Protein AF-A0A2V8C002-F1 (afdb_monomer_lite)

Radius of gyration: 17.27 Å; chains: 1; bounding box: 35×35×49 Å

pLDDT: mean 81.93, std 15.53, range [35.47, 96.75]

Structure (mmCIF, N/CA/C/O backbone):
data_AF-A0A2V8C002-F1
#
_entry.id   AF-A0A2V8C002-F1
#
loop_
_atom_site.group_PDB
_atom_site.id
_atom_site.type_symbol
_atom_site.label_atom_id
_atom_site.label_alt_id
_atom_site.label_comp_id
_atom_site.label_asym_id
_atom_site.label_entity_id
_atom_site.label_seq_id
_atom_site.pdbx_PDB_ins_code
_atom_site.Cartn_x
_atom_site.Cartn_y
_atom_site.Cartn_z
_atom_site.occupancy
_atom_site.B_iso_or_equiv
_atom_site.auth_seq_id
_atom_site.auth_comp_id
_atom_site.auth_asym_id
_atom_site.auth_atom_id
_atom_site.pdbx_PDB_model_num
ATOM 1 N N . TYR A 1 1 ? 17.614 -5.924 13.720 1.00 35.47 1 TYR A N 1
ATOM 2 C CA . TYR A 1 1 ? 17.291 -6.621 12.463 1.00 35.47 1 TYR A CA 1
ATOM 3 C C . TYR A 1 1 ? 15.802 -6.899 12.455 1.00 35.47 1 TYR A C 1
ATOM 5 O O . TYR A 1 1 ? 15.342 -7.628 13.321 1.00 35.47 1 TYR A O 1
ATOM 13 N N . GLY A 1 2 ? 15.046 -6.246 11.573 1.00 50.56 2 GLY A N 1
ATOM 14 C CA . GLY A 1 2 ? 13.642 -6.580 11.335 1.00 50.56 2 GLY A CA 1
ATOM 15 C C . GLY A 1 2 ? 13.570 -7.487 10.114 1.00 50.56 2 GLY A C 1
ATOM 16 O O . GLY A 1 2 ? 14.154 -7.151 9.086 1.00 50.56 2 GLY A O 1
ATOM 17 N N . ALA A 1 3 ? 12.923 -8.641 10.236 1.00 64.94 3 ALA A N 1
ATOM 18 C CA . ALA A 1 3 ? 12.536 -9.432 9.075 1.00 64.94 3 ALA A CA 1
ATOM 19 C C . ALA A 1 3 ? 11.240 -8.850 8.501 1.00 64.94 3 ALA A C 1
ATOM 21 O O . ALA A 1 3 ? 10.404 -8.352 9.260 1.00 64.94 3 ALA A O 1
ATOM 22 N N . SER A 1 4 ? 11.061 -8.906 7.180 1.00 74.50 4 SER A N 1
ATOM 23 C CA . SER A 1 4 ? 9.748 -8.628 6.608 1.00 74.50 4 SER A CA 1
ATOM 24 C C . SER A 1 4 ? 8.775 -9.707 7.084 1.00 74.50 4 SER A C 1
ATOM 26 O O . SER A 1 4 ? 9.082 -10.896 7.055 1.00 74.50 4 SER A O 1
ATOM 28 N N . THR A 1 5 ? 7.599 -9.294 7.548 1.00 86.19 5 THR A N 1
ATOM 29 C CA . THR A 1 5 ? 6.524 -10.223 7.929 1.00 86.19 5 THR A CA 1
ATOM 30 C C . THR A 1 5 ? 5.807 -10.802 6.713 1.00 86.19 5 THR A C 1
ATOM 32 O O . THR A 1 5 ? 5.106 -11.798 6.841 1.00 86.19 5 THR A O 1
ATOM 35 N N . CYS A 1 6 ? 6.001 -10.181 5.546 1.00 88.75 6 CYS A N 1
ATOM 36 C CA . CYS A 1 6 ? 5.432 -10.579 4.265 1.00 88.75 6 CYS A CA 1
ATOM 37 C C . CYS A 1 6 ? 6.542 -10.782 3.220 1.00 88.75 6 CYS A C 1
ATOM 39 O O . CYS A 1 6 ? 7.678 -10.315 3.375 1.00 88.75 6 CYS A O 1
ATOM 41 N N . SER A 1 7 ? 6.184 -11.456 2.137 1.00 90.38 7 SER A N 1
ATOM 42 C CA . SER A 1 7 ? 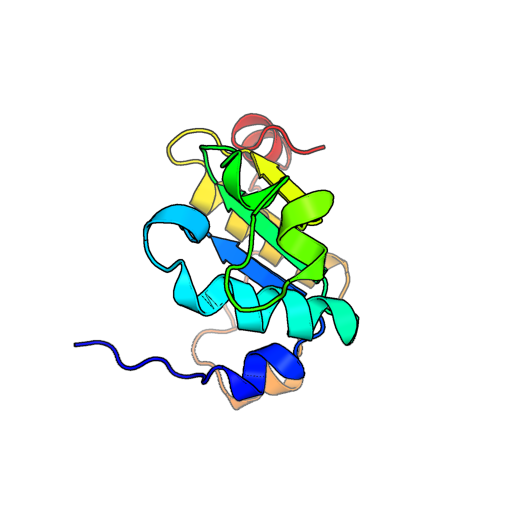6.996 -11.769 0.966 1.00 90.38 7 SER A CA 1
ATOM 43 C C . SER A 1 7 ? 6.476 -11.049 -0.287 1.00 90.38 7 SER A C 1
ATOM 45 O O . SER A 1 7 ? 5.379 -10.492 -0.295 1.00 90.38 7 SER A O 1
ATOM 47 N N . TYR A 1 8 ? 7.233 -11.094 -1.388 1.00 89.38 8 TYR A N 1
ATOM 48 C CA . TYR A 1 8 ? 6.747 -10.578 -2.676 1.00 89.38 8 TYR A CA 1
ATOM 49 C C . TYR A 1 8 ? 5.602 -11.403 -3.269 1.00 89.38 8 TYR A C 1
ATOM 51 O O . TYR A 1 8 ? 4.865 -10.883 -4.100 1.00 89.38 8 TYR A O 1
ATOM 59 N N . ALA A 1 9 ? 5.436 -12.665 -2.857 1.00 90.44 9 ALA A N 1
ATOM 60 C CA . ALA A 1 9 ? 4.290 -13.462 -3.281 1.00 90.44 9 ALA A CA 1
ATOM 61 C C . ALA A 1 9 ? 2.985 -12.871 -2.729 1.00 90.44 9 ALA A C 1
ATOM 63 O O . ALA A 1 9 ? 2.005 -12.783 -3.461 1.00 90.44 9 ALA A O 1
ATOM 64 N N . ASP A 1 10 ? 3.006 -12.363 -1.494 1.00 92.88 10 ASP A N 1
ATOM 65 C CA . ASP A 1 10 ? 1.840 -11.720 -0.878 1.00 92.88 10 ASP A CA 1
ATOM 66 C C . ASP A 1 10 ? 1.417 -10.458 -1.642 1.00 92.88 10 ASP A C 1
ATOM 68 O O . ASP A 1 10 ? 0.233 -10.152 -1.741 1.00 92.88 10 ASP A O 1
ATOM 72 N N . TRP A 1 11 ? 2.369 -9.749 -2.258 1.00 93.19 11 TRP A N 1
ATOM 73 C CA . TRP A 1 11 ? 2.075 -8.543 -3.039 1.00 93.19 11 TRP A CA 1
ATOM 74 C C . TRP A 1 11 ? 1.285 -8.860 -4.309 1.00 93.19 11 TRP A C 1
ATOM 76 O O . TRP A 1 11 ? 0.480 -8.045 -4.741 1.00 93.19 11 TRP A O 1
ATOM 86 N N . LEU A 1 12 ? 1.489 -10.040 -4.903 1.00 92.81 12 LEU A N 1
ATOM 87 C CA . LEU A 1 12 ? 0.780 -10.456 -6.118 1.00 92.81 12 LEU A CA 1
ATOM 88 C C . LEU A 1 12 ? -0.701 -10.770 -5.870 1.00 92.81 12 LEU A C 1
ATOM 90 O O . LEU A 1 12 ? -1.462 -10.845 -6.835 1.00 92.81 12 LEU A O 1
ATOM 94 N N . HIS A 1 13 ? -1.081 -10.963 -4.605 1.00 93.44 13 HIS A N 1
ATOM 95 C CA . HIS A 1 13 ? -2.440 -11.269 -4.160 1.00 93.44 13 HIS A CA 1
ATOM 96 C C . HIS A 1 13 ? -3.082 -10.126 -3.364 1.00 93.44 13 HIS A C 1
ATOM 98 O O . HIS A 1 13 ? -4.198 -10.281 -2.880 1.00 93.44 13 HIS A O 1
ATOM 104 N N . ALA A 1 14 ? -2.382 -9.004 -3.194 1.00 95.69 14 ALA A N 1
ATOM 105 C CA . ALA A 1 14 ? -2.899 -7.859 -2.464 1.00 95.69 14 ALA A CA 1
ATOM 106 C C . ALA A 1 14 ? -3.846 -7.037 -3.345 1.00 95.69 14 ALA A C 1
ATOM 108 O O . ALA A 1 14 ? -3.506 -6.716 -4.479 1.00 95.69 14 ALA A O 1
ATOM 109 N N . ASP A 1 15 ? -4.980 -6.613 -2.791 1.00 95.75 15 ASP A N 1
ATOM 110 C CA . ASP A 1 15 ? -5.877 -5.660 -3.458 1.00 95.75 15 ASP A CA 1
ATOM 111 C C . ASP A 1 15 ? -5.355 -4.217 -3.358 1.00 95.75 15 ASP A C 1
ATOM 113 O O . ASP A 1 15 ? -5.592 -3.386 -4.235 1.00 95.75 15 ASP A O 1
ATOM 117 N N . LEU A 1 16 ? -4.613 -3.911 -2.288 1.00 95.94 16 LEU A N 1
ATOM 118 C CA . LEU A 1 16 ? -4.059 -2.590 -2.011 1.00 95.94 16 LEU A CA 1
ATOM 119 C C . LEU A 1 16 ? -2.659 -2.704 -1.401 1.00 95.94 16 LEU A C 1
ATOM 121 O O . LEU A 1 16 ? -2.455 -3.377 -0.391 1.00 95.94 16 LEU A O 1
ATOM 125 N N . ILE A 1 17 ? -1.705 -1.980 -1.980 1.00 95.69 17 ILE A N 1
ATOM 126 C CA . ILE A 1 17 ? -0.349 -1.814 -1.453 1.00 95.69 17 ILE A CA 1
ATOM 127 C C . ILE A 1 17 ? -0.160 -0.344 -1.086 1.00 95.69 17 ILE A C 1
ATOM 129 O O . ILE A 1 17 ? -0.313 0.539 -1.930 1.00 95.69 17 ILE A O 1
ATOM 133 N N . VAL A 1 18 ? 0.192 -0.072 0.172 1.00 94.75 18 VAL A N 1
ATOM 134 C CA . VAL A 1 18 ? 0.387 1.295 0.675 1.00 94.75 18 VAL A CA 1
ATOM 135 C C . VAL A 1 18 ? 1.856 1.532 1.007 1.00 94.75 18 VAL A C 1
ATOM 137 O O . VAL A 1 18 ? 2.432 0.843 1.848 1.00 94.75 18 VAL A O 1
ATOM 140 N N . PHE A 1 19 ? 2.457 2.541 0.382 1.00 93.31 19 PHE A N 1
ATOM 141 C CA . PHE A 1 19 ? 3.783 3.039 0.728 1.00 93.31 19 PHE A CA 1
ATOM 142 C C . PHE A 1 19 ? 3.665 4.279 1.609 1.00 93.31 19 PHE A C 1
ATOM 144 O O . PHE A 1 19 ? 3.167 5.308 1.167 1.00 93.31 19 PHE A O 1
ATOM 151 N N . LEU A 1 20 ? 4.161 4.189 2.843 1.00 91.69 20 LEU A N 1
ATOM 152 C CA . LEU A 1 20 ? 4.233 5.302 3.791 1.00 91.69 20 LEU A CA 1
ATOM 153 C C . LEU A 1 20 ? 5.689 5.771 3.904 1.00 91.69 20 LEU A C 1
ATOM 155 O O . LEU A 1 20 ? 6.545 4.992 4.321 1.00 91.69 20 LEU A O 1
ATOM 159 N N . GLY A 1 21 ? 5.982 7.017 3.518 1.00 87.56 21 GLY A N 1
ATOM 160 C CA . GLY A 1 21 ? 7.309 7.634 3.681 1.00 87.56 21 GLY A CA 1
ATOM 161 C C . GLY A 1 21 ? 8.463 6.889 2.995 1.00 87.56 21 GLY A C 1
ATOM 162 O O . GLY A 1 21 ? 9.606 6.970 3.443 1.00 87.56 21 GLY A O 1
ATOM 163 N N . SER A 1 22 ? 8.176 6.125 1.938 1.00 85.00 22 SER A N 1
ATOM 164 C CA . SER A 1 22 ? 9.167 5.320 1.214 1.00 85.00 22 SER A CA 1
ATOM 165 C C . SER A 1 22 ? 9.612 6.011 -0.075 1.00 85.00 22 SER A C 1
ATOM 167 O O . SER A 1 22 ? 8.836 6.763 -0.649 1.00 85.00 22 SER A O 1
ATOM 169 N N . ASN A 1 23 ? 10.841 5.729 -0.525 1.00 87.38 23 ASN A N 1
ATOM 170 C CA . ASN A 1 23 ? 11.376 6.133 -1.833 1.00 87.38 23 ASN A CA 1
ATOM 171 C C . ASN A 1 23 ? 11.653 4.890 -2.689 1.00 87.38 23 ASN A C 1
ATOM 173 O O . ASN A 1 23 ? 12.795 4.441 -2.832 1.00 87.38 23 ASN A O 1
ATOM 177 N N . VAL A 1 24 ? 10.576 4.248 -3.141 1.00 85.50 24 VAL A N 1
ATOM 178 C CA . VAL A 1 24 ? 10.596 2.865 -3.646 1.00 85.50 24 VAL A CA 1
ATOM 179 C C . VAL A 1 24 ? 11.361 2.757 -4.957 1.00 85.50 24 VAL A C 1
ATOM 181 O O . VAL A 1 24 ? 12.160 1.833 -5.125 1.00 85.50 24 VAL A O 1
ATOM 184 N N . ALA A 1 25 ? 11.143 3.701 -5.877 1.00 84.25 25 ALA A N 1
ATOM 185 C CA . ALA A 1 25 ? 11.723 3.639 -7.215 1.00 84.25 25 ALA A CA 1
ATOM 186 C C . ALA A 1 25 ? 13.258 3.727 -7.179 1.00 84.25 25 ALA A C 1
ATOM 188 O O . ALA A 1 25 ? 13.931 3.074 -7.979 1.00 84.25 25 ALA A O 1
ATOM 189 N N . ASN A 1 26 ? 13.800 4.509 -6.239 1.00 84.81 26 ASN A N 1
ATOM 190 C CA . ASN A 1 26 ? 15.237 4.714 -6.082 1.00 84.81 26 ASN A CA 1
ATOM 191 C C . ASN A 1 26 ? 15.888 3.690 -5.143 1.00 84.81 26 ASN A C 1
ATOM 193 O O . ASN A 1 26 ? 16.937 3.137 -5.461 1.00 84.81 26 ASN A O 1
ATOM 197 N N . ASN A 1 27 ? 15.279 3.429 -3.983 1.00 86.38 27 ASN A N 1
ATOM 198 C CA . ASN A 1 27 ? 15.914 2.615 -2.944 1.00 86.38 27 ASN A CA 1
ATOM 199 C C . ASN A 1 27 ? 15.691 1.114 -3.152 1.00 86.38 27 ASN A C 1
ATOM 201 O O . ASN A 1 27 ? 16.467 0.301 -2.651 1.00 86.38 27 ASN A O 1
ATOM 205 N N . GLN A 1 28 ? 14.624 0.730 -3.856 1.00 85.00 28 GLN A N 1
ATOM 206 C CA . GLN A 1 28 ? 14.229 -0.665 -4.045 1.00 85.00 28 GLN A CA 1
ATOM 207 C C . GLN A 1 28 ? 13.801 -0.951 -5.498 1.00 85.00 28 GLN A C 1
ATOM 209 O O . GLN A 1 28 ? 12.747 -1.539 -5.729 1.00 85.00 28 GLN A O 1
ATOM 214 N N . PRO A 1 29 ? 14.619 -0.622 -6.515 1.00 85.81 29 PRO A N 1
ATOM 215 C CA . PRO A 1 29 ? 14.214 -0.704 -7.923 1.00 85.81 29 PRO A CA 1
ATOM 216 C C . PRO A 1 29 ? 13.761 -2.108 -8.351 1.00 85.81 29 PRO A C 1
ATOM 218 O O . PRO A 1 29 ? 12.887 -2.250 -9.203 1.00 85.81 29 PRO A O 1
ATOM 221 N N . VAL A 1 30 ? 14.285 -3.163 -7.718 1.00 88.38 30 VAL A N 1
ATOM 222 C CA . VAL A 1 30 ? 13.900 -4.560 -7.984 1.00 88.38 30 VAL A CA 1
ATOM 223 C C . VAL A 1 30 ? 12.421 -4.825 -7.673 1.00 88.38 30 VAL A C 1
ATOM 225 O O . VAL A 1 30 ? 11.797 -5.644 -8.352 1.00 88.38 30 VAL A O 1
ATOM 228 N N . VAL A 1 31 ? 11.824 -4.123 -6.699 1.00 89.44 31 VAL A N 1
ATOM 229 C CA . VAL A 1 31 ? 10.431 -4.385 -6.300 1.00 89.44 31 VAL A CA 1
ATOM 230 C C . VAL A 1 31 ? 9.415 -3.889 -7.328 1.00 89.44 31 VAL A C 1
ATOM 232 O O . VAL A 1 31 ? 8.297 -4.397 -7.380 1.00 89.44 31 VAL A O 1
ATOM 235 N N . THR A 1 32 ? 9.811 -2.961 -8.204 1.00 90.19 32 THR A N 1
ATOM 236 C CA . THR A 1 32 ? 8.935 -2.365 -9.229 1.00 90.19 32 THR A CA 1
ATOM 237 C C . THR A 1 32 ? 8.364 -3.396 -10.202 1.00 90.19 32 THR A C 1
ATOM 239 O O . THR A 1 32 ? 7.225 -3.256 -10.642 1.00 90.19 32 THR A O 1
ATOM 242 N N . LYS A 1 33 ? 9.096 -4.487 -10.473 1.00 91.12 33 LYS A N 1
ATOM 243 C CA . LYS A 1 33 ? 8.587 -5.625 -11.253 1.00 91.12 33 LYS A CA 1
ATOM 244 C C . LYS A 1 33 ? 7.383 -6.283 -10.574 1.00 91.12 33 LYS A C 1
ATOM 246 O O . LYS A 1 33 ? 6.397 -6.590 -11.236 1.00 91.12 33 LYS A O 1
ATOM 251 N N . TYR A 1 34 ? 7.457 -6.511 -9.264 1.00 93.19 34 TYR A N 1
ATOM 252 C CA . TYR A 1 34 ? 6.368 -7.145 -8.519 1.00 93.19 34 TYR A CA 1
ATOM 253 C C . TYR A 1 34 ? 5.167 -6.215 -8.402 1.00 93.19 34 TYR A C 1
ATOM 255 O O . TYR A 1 34 ? 4.046 -6.673 -8.566 1.00 93.19 34 TYR A O 1
ATOM 263 N N . LEU A 1 35 ? 5.399 -4.912 -8.227 1.00 92.88 35 LEU A N 1
ATOM 264 C CA . LEU A 1 35 ? 4.337 -3.907 -8.268 1.00 92.88 35 LEU A CA 1
ATOM 265 C C . LEU A 1 35 ? 3.635 -3.879 -9.628 1.00 92.88 35 LEU A C 1
ATOM 267 O O . LEU A 1 35 ? 2.411 -3.852 -9.676 1.00 92.88 35 LEU A O 1
ATOM 271 N N . HIS A 1 36 ? 4.384 -3.963 -10.731 1.00 91.94 36 HIS A N 1
ATOM 272 C CA . HIS A 1 36 ? 3.790 -4.072 -12.062 1.00 91.94 36 HIS A CA 1
ATOM 273 C C . HIS A 1 36 ? 2.873 -5.300 -12.178 1.00 91.94 36 HIS A C 1
ATOM 275 O O . HIS A 1 36 ? 1.753 -5.185 -12.669 1.00 91.94 36 HIS A O 1
ATOM 281 N N . HIS A 1 37 ? 3.319 -6.470 -11.712 1.00 93.25 37 HIS A N 1
ATOM 282 C CA . HIS A 1 37 ? 2.498 -7.683 -11.752 1.00 93.25 37 HIS A CA 1
ATOM 283 C C . HIS A 1 37 ? 1.301 -7.630 -10.795 1.00 93.25 37 HIS A C 1
ATOM 285 O O . HIS A 1 37 ? 0.212 -8.032 -11.184 1.00 93.25 37 HIS A O 1
ATOM 291 N N . ALA A 1 38 ? 1.471 -7.094 -9.586 1.00 94.75 38 ALA A N 1
ATOM 292 C CA . ALA A 1 38 ? 0.378 -6.891 -8.640 1.00 94.75 38 ALA A CA 1
ATOM 293 C C . ALA A 1 38 ? -0.719 -6.009 -9.256 1.00 94.75 38 ALA A C 1
ATOM 295 O O . ALA A 1 38 ? -1.888 -6.380 -9.246 1.00 94.75 38 ALA A O 1
ATOM 296 N N . LYS A 1 39 ? -0.341 -4.900 -9.906 1.00 93.12 39 LYS A N 1
ATOM 297 C CA . LYS A 1 39 ? -1.288 -4.052 -10.645 1.00 93.12 39 LYS A CA 1
ATOM 298 C C . LYS A 1 39 ? -1.972 -4.786 -11.791 1.00 93.12 39 LYS A C 1
ATOM 300 O O . LYS A 1 39 ? -3.169 -4.620 -11.989 1.00 93.12 39 LYS A O 1
ATOM 305 N N . ALA A 1 40 ? -1.232 -5.601 -12.545 1.00 91.88 40 ALA A N 1
ATOM 306 C CA . ALA A 1 40 ? -1.820 -6.424 -13.600 1.00 91.88 40 ALA A CA 1
ATOM 307 C C . ALA A 1 40 ? -2.858 -7.425 -13.050 1.00 91.88 40 ALA A C 1
ATOM 309 O O . ALA A 1 40 ? -3.791 -7.780 -13.765 1.00 91.88 40 ALA A O 1
ATOM 310 N N . ASN A 1 41 ? -2.730 -7.819 -11.778 1.00 95.06 41 ASN A N 1
ATOM 311 C CA . ASN A 1 41 ? -3.699 -8.641 -11.051 1.00 95.06 41 ASN A CA 1
ATOM 312 C C . ASN A 1 41 ? -4.838 -7.829 -10.400 1.00 95.06 41 ASN A C 1
ATOM 314 O O . ASN A 1 41 ? -5.710 -8.421 -9.773 1.00 95.06 41 ASN A O 1
ATOM 318 N N . GLY A 1 42 ? -4.855 -6.501 -10.553 1.00 94.50 42 GLY A N 1
ATOM 319 C CA . GLY A 1 42 ? -5.897 -5.618 -10.022 1.00 94.50 42 GLY A CA 1
ATOM 320 C C . GLY A 1 42 ? -5.520 -4.852 -8.754 1.00 94.50 42 GLY A C 1
ATOM 321 O O . GLY A 1 42 ? -6.332 -4.057 -8.285 1.00 94.50 42 GLY A O 1
ATOM 322 N N . ALA A 1 43 ? -4.306 -5.031 -8.222 1.00 96.75 43 ALA A N 1
ATOM 323 C CA . ALA A 1 43 ? -3.862 -4.297 -7.042 1.00 96.75 43 ALA A CA 1
ATOM 324 C C . ALA A 1 43 ? -3.797 -2.789 -7.311 1.00 96.75 43 ALA A C 1
ATOM 326 O O . ALA A 1 43 ? -3.247 -2.345 -8.324 1.00 96.75 43 ALA A O 1
ATOM 327 N N . GLN A 1 44 ? -4.272 -1.996 -6.357 1.00 96.50 44 GLN A N 1
ATOM 328 C CA . GLN A 1 44 ? -4.054 -0.554 -6.335 1.00 96.50 44 GLN A CA 1
ATOM 329 C C . GLN A 1 44 ? -2.829 -0.213 -5.487 1.00 96.50 44 GLN A C 1
ATOM 331 O O . GLN A 1 44 ? -2.531 -0.875 -4.492 1.00 96.50 44 GLN A O 1
ATOM 336 N N . ILE A 1 45 ? -2.110 0.841 -5.862 1.00 95.56 45 ILE A N 1
ATOM 337 C CA . ILE A 1 45 ? -0.933 1.313 -5.133 1.00 95.56 45 ILE A CA 1
ATOM 338 C C . ILE A 1 45 ? -1.174 2.739 -4.647 1.00 95.56 45 ILE A C 1
ATOM 340 O O . ILE A 1 45 ? -1.316 3.665 -5.446 1.00 95.56 45 ILE A O 1
ATOM 344 N N . ALA A 1 46 ? -1.178 2.916 -3.329 1.00 95.12 46 ALA A N 1
ATOM 345 C CA . ALA A 1 46 ? -1.267 4.212 -2.673 1.00 95.12 46 ALA A CA 1
ATOM 346 C C . ALA A 1 46 ? 0.099 4.636 -2.130 1.00 95.12 46 ALA A C 1
ATOM 348 O O . ALA A 1 46 ? 0.792 3.856 -1.479 1.00 95.12 46 ALA A O 1
ATOM 349 N N . VAL A 1 47 ? 0.479 5.888 -2.365 1.00 94.12 47 VAL A N 1
ATOM 350 C CA . VAL A 1 47 ? 1.725 6.471 -1.865 1.00 94.12 47 VAL A CA 1
ATOM 351 C C . VAL A 1 47 ? 1.394 7.665 -0.993 1.00 94.12 47 VAL A C 1
ATOM 353 O O . VAL A 1 47 ? 0.793 8.636 -1.445 1.00 94.12 47 VAL A O 1
ATOM 356 N N . VAL A 1 48 ? 1.814 7.587 0.262 1.00 92.94 48 VAL A N 1
ATOM 357 C CA . VAL A 1 48 ? 1.674 8.633 1.267 1.00 92.94 48 VAL A CA 1
ATOM 358 C C . VAL A 1 48 ? 3.070 9.141 1.582 1.00 92.94 48 VAL A C 1
ATOM 360 O O . VAL A 1 48 ? 3.860 8.469 2.252 1.00 92.94 48 VAL A O 1
ATOM 363 N N . ASN A 1 49 ? 3.414 10.302 1.040 1.00 90.75 49 ASN A N 1
ATOM 364 C CA . ASN A 1 49 ? 4.764 10.834 1.159 1.00 90.75 49 ASN A CA 1
ATOM 365 C C . ASN A 1 49 ? 4.766 12.363 1.058 1.00 90.75 49 ASN A C 1
ATOM 367 O O . ASN A 1 49 ? 3.885 12.965 0.447 1.00 90.75 49 ASN A O 1
ATOM 371 N N . THR A 1 50 ? 5.786 12.996 1.632 1.00 87.69 50 THR A N 1
ATOM 372 C CA . THR A 1 50 ? 6.035 14.435 1.467 1.00 87.69 50 THR A CA 1
ATOM 373 C C . THR A 1 50 ? 6.614 14.757 0.092 1.00 87.69 50 THR A C 1
ATOM 375 O O . THR A 1 50 ? 6.555 15.895 -0.359 1.00 87.69 50 THR A O 1
ATOM 378 N N . PHE A 1 51 ? 7.165 13.763 -0.606 1.00 86.12 51 PHE A N 1
ATOM 379 C CA . PHE A 1 51 ? 7.719 13.921 -1.943 1.00 86.12 51 PHE A CA 1
ATOM 380 C C . PHE A 1 51 ? 6.992 13.036 -2.952 1.00 86.12 51 PHE A C 1
ATOM 382 O O . PHE A 1 51 ? 6.816 11.836 -2.742 1.00 86.12 51 PHE A O 1
ATOM 389 N N . ARG A 1 52 ? 6.597 13.635 -4.078 1.00 87.44 52 ARG A N 1
ATOM 390 C CA . ARG A 1 52 ? 6.010 12.913 -5.205 1.00 87.44 52 ARG A CA 1
ATOM 391 C C . ARG A 1 52 ? 7.125 12.440 -6.127 1.00 87.44 52 ARG A C 1
ATOM 393 O O . ARG A 1 52 ? 7.677 13.226 -6.891 1.00 87.44 52 ARG A O 1
ATOM 400 N N . G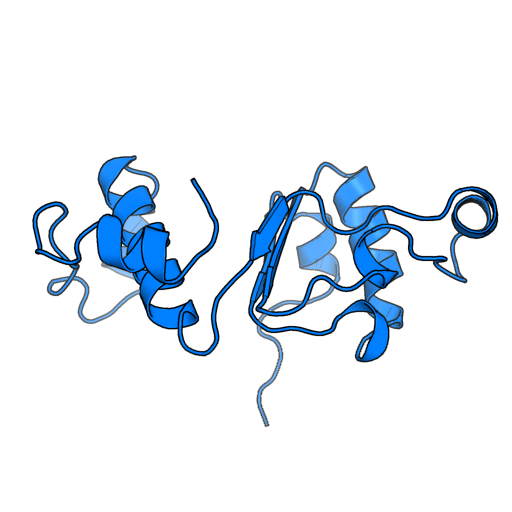LU A 1 53 ? 7.482 11.165 -6.019 1.00 85.44 53 GLU A N 1
ATOM 401 C CA . GLU A 1 53 ? 8.546 10.568 -6.824 1.00 85.44 53 GLU A CA 1
ATOM 402 C C . GLU A 1 53 ? 8.154 10.479 -8.309 1.00 85.44 53 GLU A C 1
ATOM 404 O O . GLU A 1 53 ? 7.255 9.703 -8.649 1.00 85.44 53 GLU A O 1
ATOM 409 N N . PRO A 1 54 ? 8.889 11.140 -9.227 1.00 86.06 54 PRO A N 1
ATOM 410 C CA . PRO A 1 54 ? 8.627 11.025 -10.665 1.00 86.06 54 PRO A CA 1
ATOM 411 C C . PRO A 1 54 ? 8.746 9.580 -11.166 1.00 86.06 54 PRO A C 1
ATOM 413 O O . PRO A 1 54 ? 8.032 9.151 -12.073 1.00 86.06 54 PRO A O 1
ATOM 416 N N . GLY A 1 55 ? 9.625 8.801 -10.526 1.00 84.31 55 GLY A N 1
ATOM 417 C CA . GLY A 1 55 ? 9.825 7.389 -10.825 1.00 84.31 55 GLY A CA 1
ATOM 418 C C . GLY A 1 55 ? 8.581 6.531 -10.599 1.00 84.31 55 GLY A C 1
ATOM 419 O O . GLY A 1 55 ? 8.468 5.498 -11.238 1.00 84.31 55 GLY A O 1
ATOM 420 N N . LEU A 1 56 ? 7.627 6.937 -9.759 1.00 87.50 56 LEU A N 1
ATOM 421 C CA . LEU A 1 56 ? 6.386 6.181 -9.552 1.00 87.50 56 LEU A CA 1
ATOM 422 C C . LEU A 1 56 ? 5.262 6.601 -10.510 1.00 87.50 56 LEU A C 1
ATOM 424 O O . LEU A 1 56 ? 4.294 5.859 -10.669 1.00 87.50 56 LEU A O 1
ATOM 428 N N . GLU A 1 57 ? 5.397 7.744 -11.183 1.00 86.38 57 GLU A N 1
ATOM 429 C CA . GLU A 1 57 ? 4.475 8.178 -12.240 1.00 86.38 57 GLU A CA 1
ATOM 430 C C . GLU A 1 57 ? 4.803 7.515 -13.580 1.00 86.38 57 GLU A C 1
ATOM 432 O O . GLU A 1 57 ? 3.900 7.120 -14.323 1.00 86.38 57 GLU A O 1
ATOM 437 N N . ARG A 1 58 ? 6.101 7.373 -13.883 1.00 86.19 58 ARG A N 1
ATOM 438 C CA . ARG A 1 58 ? 6.585 6.751 -15.116 1.00 86.19 58 ARG A CA 1
ATOM 439 C C . ARG A 1 58 ? 7.918 6.033 -14.892 1.00 86.19 58 ARG A C 1
ATOM 441 O O . ARG A 1 58 ? 8.986 6.598 -15.115 1.00 86.19 58 ARG A O 1
ATOM 448 N N . TYR A 1 59 ? 7.851 4.764 -14.495 1.00 88.06 59 TYR A N 1
ATOM 449 C CA . TYR A 1 59 ? 9.027 3.913 -14.303 1.00 88.06 59 TYR A CA 1
ATOM 450 C C . TYR A 1 59 ? 9.330 3.051 -15.529 1.00 88.06 59 TYR A C 1
ATOM 452 O O . TYR A 1 59 ? 8.437 2.389 -16.062 1.00 88.06 59 TYR A O 1
ATOM 460 N N . TRP A 1 60 ? 10.595 2.965 -15.931 1.00 89.62 60 TRP A N 1
ATOM 461 C CA . TRP A 1 60 ? 11.039 1.899 -16.826 1.00 89.62 60 TRP A CA 1
ATOM 462 C C . TRP A 1 60 ? 11.443 0.679 -15.999 1.00 89.62 60 TRP A C 1
ATOM 464 O O . TRP A 1 60 ? 12.440 0.721 -15.287 1.00 89.62 60 TRP A O 1
ATOM 474 N N . VAL A 1 61 ? 10.684 -0.413 -16.099 1.00 87.88 61 VAL A N 1
ATOM 475 C CA . VAL A 1 61 ? 11.006 -1.681 -15.435 1.00 87.88 61 VAL A CA 1
ATOM 476 C C . VAL A 1 61 ? 11.920 -2.497 -16.363 1.00 87.88 61 VAL A C 1
ATOM 478 O O . VAL A 1 61 ? 11.434 -3.038 -17.359 1.00 87.88 61 VAL A O 1
ATOM 481 N N . PRO A 1 62 ? 13.222 -2.681 -16.060 1.00 83.38 62 PRO A N 1
ATOM 482 C CA . PRO A 1 62 ? 14.167 -3.281 -17.013 1.00 83.38 62 PRO A CA 1
ATOM 483 C C . PRO A 1 62 ? 13.808 -4.708 -17.444 1.00 83.38 62 PRO A C 1
ATOM 485 O O . PRO A 1 62 ? 14.128 -5.133 -18.549 1.00 83.38 62 PRO A O 1
ATOM 488 N N . SER A 1 63 ? 13.114 -5.448 -16.576 1.00 84.25 63 SER A N 1
ATOM 489 C CA . SER A 1 63 ? 12.674 -6.824 -16.836 1.00 84.25 63 SER A CA 1
ATOM 490 C C . SER A 1 63 ? 11.387 -6.931 -17.664 1.00 84.25 63 SER A C 1
ATOM 492 O O . SER A 1 63 ? 10.969 -8.041 -17.986 1.00 84.25 63 SER A O 1
ATOM 494 N N . ILE A 1 64 ? 10.760 -5.806 -18.020 1.00 84.62 64 ILE A N 1
ATOM 495 C CA . ILE A 1 64 ? 9.510 -5.751 -18.782 1.00 84.62 64 ILE A CA 1
ATOM 496 C C . ILE A 1 64 ? 9.735 -4.849 -19.992 1.00 84.62 64 ILE A C 1
ATOM 498 O O . ILE A 1 64 ? 9.661 -3.624 -19.897 1.00 84.62 64 ILE A O 1
ATOM 502 N N . ALA A 1 65 ? 10.000 -5.459 -21.147 1.00 83.81 65 ALA A N 1
ATOM 503 C CA . ALA A 1 65 ? 10.395 -4.741 -22.359 1.00 83.81 65 ALA A CA 1
ATOM 504 C C . ALA A 1 65 ? 9.370 -3.676 -22.800 1.00 83.81 65 ALA A C 1
ATOM 506 O O . ALA A 1 65 ? 9.756 -2.580 -23.200 1.00 83.81 65 ALA A O 1
ATOM 507 N N . SER A 1 66 ? 8.067 -3.948 -22.657 1.00 82.25 66 SER A N 1
ATOM 508 C CA . SER A 1 66 ? 6.998 -2.993 -22.996 1.00 82.25 66 SER A CA 1
ATOM 509 C C . SER A 1 66 ? 7.038 -1.715 -22.149 1.00 82.25 66 SER A C 1
ATOM 511 O O . SER A 1 66 ? 6.662 -0.644 -22.629 1.00 82.25 66 SER A O 1
ATOM 513 N N . SER A 1 67 ? 7.556 -1.792 -20.919 1.00 83.81 67 SER A N 1
ATOM 514 C CA . SER A 1 67 ? 7.686 -0.628 -20.040 1.00 83.81 67 SER A CA 1
ATOM 515 C C . SER A 1 67 ? 8.760 0.359 -20.506 1.00 83.81 67 SER A C 1
ATOM 517 O O . SER A 1 67 ? 8.729 1.512 -20.096 1.00 83.81 67 SER A O 1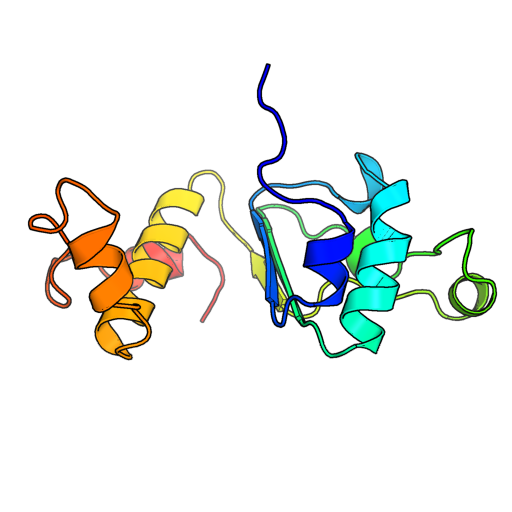
ATOM 519 N N . ALA A 1 68 ? 9.690 -0.051 -21.375 1.00 80.88 68 ALA A N 1
ATOM 520 C CA . ALA A 1 68 ? 10.719 0.841 -21.917 1.00 80.88 68 ALA A CA 1
ATOM 521 C C . ALA A 1 68 ? 10.134 1.911 -22.845 1.00 80.88 68 ALA A C 1
ATOM 523 O O . ALA A 1 68 ? 10.651 3.022 -22.919 1.00 80.88 68 ALA A O 1
ATOM 524 N N . LEU A 1 69 ? 9.049 1.574 -23.546 1.00 79.88 69 LEU A N 1
ATOM 525 C CA . LEU A 1 69 ? 8.429 2.442 -24.545 1.00 79.88 69 LEU A CA 1
ATOM 526 C C . LEU A 1 69 ? 7.472 3.443 -23.888 1.00 79.88 69 LEU A C 1
ATOM 528 O O . LEU A 1 69 ? 7.548 4.648 -24.128 1.00 79.88 69 LEU A O 1
ATOM 532 N N . ASN A 1 70 ? 6.598 2.951 -23.009 1.00 77.38 70 ASN A N 1
ATOM 533 C CA . ASN A 1 70 ? 5.525 3.762 -22.430 1.00 77.38 70 ASN A CA 1
ATOM 534 C C . ASN A 1 70 ? 5.823 4.219 -20.994 1.00 77.38 70 ASN A C 1
ATOM 536 O O . ASN A 1 70 ? 5.258 5.208 -20.529 1.00 77.38 70 ASN A O 1
ATOM 540 N N . GLY A 1 71 ? 6.769 3.576 -20.309 1.00 81.44 71 GLY A N 1
ATOM 541 C CA . GLY A 1 71 ? 6.876 3.643 -18.856 1.00 81.44 71 GLY A CA 1
ATOM 542 C C . GLY A 1 71 ? 5.728 2.895 -18.174 1.00 81.44 71 GLY A C 1
ATOM 543 O O . GLY A 1 71 ? 4.771 2.459 -18.810 1.00 81.44 71 GLY A O 1
ATOM 544 N N . THR A 1 72 ? 5.837 2.725 -16.863 1.00 83.12 72 THR A N 1
ATOM 545 C CA . THR A 1 72 ? 4.805 2.127 -16.015 1.00 83.12 72 THR A CA 1
ATOM 546 C C . THR A 1 72 ? 4.408 3.142 -14.960 1.00 83.12 72 THR A C 1
ATOM 548 O O . THR A 1 72 ? 5.259 3.584 -14.188 1.00 83.12 72 THR A O 1
ATOM 551 N N . THR A 1 73 ? 3.127 3.488 -14.902 1.00 89.06 73 THR A N 1
ATOM 552 C CA . THR A 1 73 ? 2.575 4.206 -13.753 1.00 89.06 73 THR A CA 1
ATOM 553 C C . THR A 1 73 ? 2.420 3.220 -12.609 1.00 89.06 73 THR A C 1
ATOM 555 O O . THR A 1 73 ? 1.626 2.284 -12.682 1.00 89.06 73 THR A O 1
ATOM 558 N N . ILE A 1 74 ? 3.247 3.385 -11.581 1.00 90.44 74 ILE A N 1
ATOM 559 C CA . ILE A 1 74 ? 3.278 2.496 -10.423 1.00 90.44 74 ILE A CA 1
ATOM 560 C C . ILE A 1 74 ? 2.234 2.956 -9.409 1.00 90.44 74 ILE A C 1
ATOM 562 O O . ILE A 1 74 ? 1.374 2.167 -9.044 1.00 90.44 74 ILE A O 1
ATOM 566 N N . ALA A 1 75 ? 2.248 4.223 -9.002 1.00 92.94 75 ALA A N 1
ATOM 567 C CA . ALA A 1 75 ? 1.319 4.742 -8.000 1.00 92.94 75 ALA A CA 1
ATOM 568 C C . ALA A 1 75 ? -0.018 5.184 -8.620 1.00 92.94 75 ALA A C 1
ATOM 570 O O . ALA A 1 75 ? -0.023 5.989 -9.551 1.00 92.94 75 ALA A O 1
ATOM 571 N N . ASP A 1 76 ? -1.131 4.685 -8.079 1.00 93.75 76 ASP A N 1
ATOM 572 C CA . ASP A 1 76 ? -2.497 5.082 -8.455 1.00 93.75 76 ASP A CA 1
ATOM 573 C C . ASP A 1 76 ? -2.979 6.273 -7.628 1.00 93.75 76 ASP A C 1
ATOM 575 O O . ASP A 1 76 ? -3.523 7.234 -8.168 1.00 93.75 76 ASP A O 1
ATOM 579 N N . HIS A 1 77 ? -2.737 6.219 -6.315 1.00 94.00 77 HIS A N 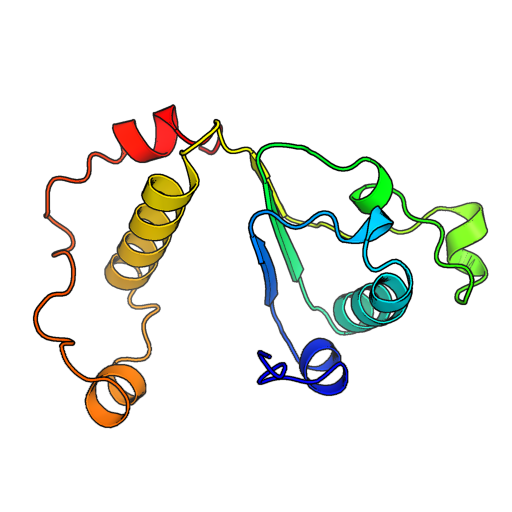1
ATOM 580 C CA . HIS A 1 77 ? -3.204 7.223 -5.361 1.00 94.00 77 HIS A CA 1
ATOM 581 C C . HIS A 1 77 ? -2.023 7.932 -4.716 1.00 94.00 77 HIS A C 1
ATOM 583 O O . HIS A 1 77 ? -1.086 7.289 -4.241 1.00 94.00 77 HIS A O 1
ATOM 589 N N . TRP A 1 78 ? -2.082 9.259 -4.680 1.00 91.88 78 TRP A N 1
ATOM 590 C CA . TRP A 1 78 ? -1.039 10.103 -4.108 1.00 91.88 78 TRP A CA 1
ATOM 591 C C . TRP A 1 78 ? -1.603 10.939 -2.969 1.00 91.88 78 TRP A C 1
ATOM 593 O O . TRP A 1 78 ? -2.475 11.777 -3.181 1.00 91.88 78 TRP A O 1
ATOM 603 N N . PHE A 1 79 ? -1.048 10.748 -1.779 1.00 91.31 79 PHE A N 1
ATOM 604 C CA . PHE A 1 79 ? -1.383 11.503 -0.582 1.00 91.31 79 PHE A CA 1
ATOM 605 C C . PHE A 1 79 ? -0.162 12.326 -0.174 1.00 91.31 79 PHE A C 1
ATOM 607 O O . PHE A 1 79 ? 0.802 11.806 0.393 1.00 91.31 79 PHE A O 1
ATOM 614 N N . HIS A 1 80 ? -0.182 13.612 -0.528 1.00 89.44 80 HIS A N 1
ATOM 615 C CA . HIS A 1 80 ? 0.914 14.523 -0.225 1.00 89.44 80 HIS A CA 1
ATOM 616 C C . HIS A 1 80 ? 0.824 15.007 1.222 1.00 89.44 80 HIS A C 1
ATOM 618 O O . HIS A 1 80 ? -0.162 15.640 1.612 1.00 89.44 80 HIS A O 1
ATOM 624 N N . LEU A 1 81 ? 1.862 14.716 2.002 1.00 86.44 81 LEU A N 1
ATOM 625 C CA . LEU A 1 81 ? 1.969 15.149 3.392 1.00 86.44 81 LEU A CA 1
ATOM 626 C C . LEU A 1 81 ? 2.847 16.387 3.528 1.00 86.44 81 LEU A C 1
ATOM 628 O O . LEU A 1 81 ? 3.857 16.530 2.841 1.00 86.44 81 LEU A O 1
ATOM 632 N N . THR A 1 82 ? 2.525 17.226 4.504 1.00 86.44 82 THR A N 1
ATOM 633 C CA . THR A 1 82 ? 3.506 18.159 5.063 1.00 86.44 82 THR A CA 1
ATOM 634 C C . THR A 1 82 ? 4.455 17.419 6.014 1.00 86.44 82 THR A C 1
ATOM 636 O O . THR A 1 82 ? 4.155 16.329 6.512 1.00 86.44 82 THR A O 1
ATOM 639 N N . THR A 1 83 ? 5.638 17.983 6.263 1.00 80.94 83 THR A N 1
ATOM 640 C CA . THR A 1 83 ? 6.614 17.393 7.192 1.00 80.94 83 THR A CA 1
ATOM 641 C C . THR A 1 83 ? 6.000 17.226 8.585 1.00 80.94 83 THR A C 1
ATOM 643 O O . THR A 1 83 ? 5.609 18.207 9.208 1.00 80.94 83 THR A O 1
ATOM 646 N N . GLY A 1 84 ? 5.948 15.985 9.081 1.00 81.31 84 GLY A N 1
ATOM 647 C CA . GLY A 1 84 ? 5.328 15.641 10.369 1.00 81.31 84 GLY A CA 1
ATOM 648 C C . GLY A 1 84 ? 3.809 15.410 10.323 1.00 81.31 84 GLY A C 1
ATOM 649 O O . GLY A 1 84 ? 3.201 15.200 11.370 1.00 81.31 84 GLY A O 1
ATOM 650 N N . GLY A 1 85 ? 3.189 15.436 9.136 1.00 84.75 85 GLY A N 1
ATOM 651 C CA . GLY A 1 85 ? 1.753 15.193 8.945 1.00 84.75 85 GLY A CA 1
ATOM 652 C C . GLY A 1 85 ? 1.337 13.716 8.907 1.00 84.75 85 GLY A C 1
ATOM 653 O O . GLY A 1 85 ? 0.150 13.408 8.839 1.00 84.75 85 GLY A O 1
ATOM 654 N N . ASP A 1 86 ? 2.286 12.783 8.982 1.00 86.00 86 ASP A N 1
ATOM 655 C CA . ASP A 1 86 ? 2.051 11.335 8.924 1.00 86.00 86 ASP A CA 1
ATOM 656 C C . ASP A 1 86 ? 1.169 10.836 10.072 1.00 86.00 86 ASP A C 1
ATOM 658 O O . ASP A 1 86 ? 0.244 10.051 9.856 1.00 86.00 86 ASP A O 1
ATOM 662 N N . ARG A 1 87 ? 1.385 11.347 11.288 1.00 86.38 87 ARG A N 1
ATOM 663 C CA . ARG A 1 87 ? 0.533 11.021 12.437 1.00 86.38 87 ARG A CA 1
ATOM 664 C C . ARG A 1 87 ? -0.913 11.462 12.212 1.00 86.38 87 ARG A C 1
ATOM 666 O O . ARG A 1 87 ? -1.823 10.684 12.493 1.00 86.38 87 ARG A O 1
ATOM 673 N N . ALA A 1 88 ? -1.124 12.689 11.737 1.00 86.94 88 ALA A N 1
ATOM 674 C CA . ALA A 1 88 ? -2.462 13.226 11.501 1.00 86.94 88 ALA A CA 1
ATOM 675 C C . ALA A 1 88 ? -3.183 12.429 10.403 1.00 86.94 88 ALA A C 1
ATOM 677 O O . ALA A 1 88 ? -4.332 12.028 10.587 1.00 86.94 88 ALA A O 1
ATOM 678 N N . PHE A 1 89 ? -2.470 12.096 9.321 1.00 88.94 89 PHE A N 1
ATOM 679 C CA . PHE A 1 89 ? -2.976 11.239 8.253 1.00 88.94 89 PHE A CA 1
ATOM 680 C C . PHE A 1 89 ? -3.397 9.856 8.769 1.00 88.94 89 PHE A C 1
ATOM 682 O O . PHE A 1 89 ? -4.527 9.430 8.541 1.00 88.94 89 PHE A O 1
ATOM 689 N N . LEU A 1 90 ? -2.528 9.163 9.516 1.00 90.75 90 LEU A N 1
ATOM 690 C CA . LEU A 1 90 ? -2.826 7.822 10.031 1.00 90.75 90 LEU A CA 1
ATOM 691 C C . LEU A 1 90 ? -3.996 7.823 11.021 1.00 90.75 90 LEU A C 1
ATOM 693 O O . LEU A 1 90 ? -4.834 6.924 10.976 1.00 90.75 90 LEU A O 1
ATOM 697 N N . VAL A 1 91 ? -4.090 8.832 11.893 1.00 88.94 91 VAL A N 1
ATOM 698 C CA . VAL A 1 91 ? -5.245 8.990 12.791 1.00 88.94 91 VAL A CA 1
ATOM 699 C C . VAL A 1 91 ? -6.527 9.224 11.990 1.00 88.94 91 VAL A C 1
ATOM 701 O O . VAL A 1 91 ? -7.548 8.609 12.299 1.00 88.94 91 VAL A O 1
ATOM 704 N N . GLY A 1 92 ? -6.470 10.046 10.939 1.00 88.56 92 GLY A N 1
ATOM 705 C CA . GLY A 1 92 ? -7.583 10.266 10.016 1.00 88.56 92 GLY A CA 1
ATOM 706 C C . GLY A 1 92 ? -8.045 8.978 9.331 1.00 88.56 92 GLY A C 1
ATOM 707 O O . GLY A 1 92 ? -9.232 8.661 9.372 1.00 88.56 92 GLY A O 1
ATOM 708 N N . VAL A 1 93 ? -7.115 8.185 8.787 1.00 91.50 93 VAL A N 1
ATOM 709 C CA . VAL A 1 93 ? -7.413 6.882 8.162 1.00 91.50 93 VAL A CA 1
ATOM 710 C C . VAL A 1 93 ? -8.065 5.926 9.159 1.00 91.50 93 VAL A C 1
ATOM 712 O O . VAL A 1 93 ? -9.085 5.314 8.851 1.00 91.50 93 VAL A O 1
ATOM 715 N N . LEU A 1 94 ? -7.526 5.815 10.377 1.00 90.38 94 LEU A N 1
ATOM 716 C CA . LEU A 1 94 ? -8.105 4.957 11.415 1.00 90.38 94 LEU A CA 1
ATOM 717 C C . LEU A 1 94 ? -9.518 5.398 11.804 1.00 90.38 94 LEU A C 1
ATOM 719 O O . LEU A 1 94 ? -10.390 4.554 12.005 1.00 90.38 94 LEU A O 1
ATOM 723 N N . ARG A 1 95 ? -9.760 6.708 11.895 1.00 87.94 95 ARG A N 1
ATOM 724 C CA . ARG A 1 95 ? -11.093 7.243 12.169 1.00 87.94 95 ARG A CA 1
ATOM 725 C C . ARG A 1 95 ? -12.062 6.926 11.031 1.00 87.94 95 ARG A C 1
ATOM 727 O O . ARG A 1 95 ? -13.147 6.430 11.314 1.00 87.94 95 ARG A O 1
ATOM 734 N N . ALA A 1 96 ? -11.658 7.138 9.780 1.00 89.50 96 ALA A N 1
ATOM 735 C CA . ALA A 1 96 ? -12.469 6.805 8.613 1.00 89.50 96 ALA A CA 1
ATOM 736 C C . ALA A 1 96 ? -12.813 5.307 8.569 1.00 89.50 96 ALA A C 1
ATOM 738 O O . ALA A 1 96 ? -13.959 4.952 8.305 1.00 89.50 96 ALA A O 1
ATOM 739 N N . LEU A 1 97 ? -11.868 4.421 8.906 1.00 90.81 97 LEU A N 1
ATOM 740 C CA . LEU A 1 97 ? -12.125 2.979 9.010 1.00 90.81 97 LEU A CA 1
ATOM 741 C C . LEU A 1 97 ? -13.173 2.648 10.079 1.00 90.81 97 LEU A C 1
ATOM 743 O O . LEU A 1 97 ? -14.034 1.808 9.847 1.00 90.81 97 LEU A O 1
ATOM 747 N N . VAL A 1 98 ? -13.130 3.311 11.237 1.00 88.44 98 VAL A N 1
ATOM 748 C CA . VAL A 1 98 ? -14.140 3.121 12.292 1.00 88.44 98 VAL A CA 1
ATOM 749 C C . VAL A 1 98 ? -15.504 3.668 11.862 1.00 88.44 98 VAL A C 1
ATOM 751 O O . VAL A 1 98 ? -16.518 3.018 12.090 1.00 88.44 98 VAL A O 1
ATOM 754 N N . GLU A 1 99 ? -15.545 4.847 11.240 1.00 89.69 99 GLU A N 1
ATOM 755 C CA . GLU A 1 99 ? -16.789 5.493 10.793 1.00 89.69 99 GLU A CA 1
ATOM 756 C C . GLU A 1 99 ? -17.475 4.740 9.647 1.00 89.69 99 GLU A C 1
ATOM 758 O O . GLU A 1 99 ? -18.698 4.771 9.544 1.00 89.69 99 GLU A O 1
ATOM 763 N N . THR A 1 100 ? -16.698 4.057 8.806 1.00 91.38 100 THR A N 1
ATOM 764 C CA . THR A 1 100 ? -17.197 3.268 7.666 1.00 91.38 100 THR A CA 1
ATOM 765 C C . THR A 1 100 ? -17.405 1.789 7.991 1.00 91.38 100 THR A C 1
ATOM 767 O O . THR A 1 100 ? -17.684 1.010 7.085 1.00 91.38 100 THR A O 1
ATOM 770 N N . GLU A 1 101 ? -17.257 1.391 9.260 1.00 90.50 101 GLU A N 1
ATOM 771 C CA . GLU A 1 101 ? -17.317 -0.013 9.699 1.00 90.50 101 GLU A CA 1
ATOM 772 C C . GLU A 1 101 ? -16.320 -0.930 8.951 1.00 90.50 101 GLU A C 1
ATOM 774 O O . GLU A 1 101 ? -16.508 -2.138 8.853 1.00 90.50 101 GLU A O 1
ATOM 779 N N . GLY A 1 102 ? -15.217 -0.366 8.445 1.00 91.00 102 GLY A N 1
ATOM 780 C CA . GLY A 1 102 ? -14.173 -1.075 7.696 1.00 91.00 102 GLY A CA 1
ATOM 781 C C . GLY A 1 102 ? -13.156 -1.823 8.565 1.00 91.00 102 GLY A C 1
ATOM 782 O O . GLY A 1 102 ? -12.155 -2.323 8.054 1.00 91.00 102 GLY A O 1
ATOM 783 N N . VAL A 1 103 ? -13.360 -1.872 9.883 1.00 91.81 103 VAL A N 1
ATOM 784 C CA . VAL A 1 103 ? -12.479 -2.571 10.828 1.00 91.81 103 VAL A CA 1
ATOM 785 C C . VAL A 1 103 ? -12.930 -4.022 10.988 1.00 91.81 103 VAL A C 1
ATOM 787 O O . VAL A 1 103 ? -14.088 -4.285 11.300 1.00 91.81 103 VAL A O 1
ATOM 790 N N . ASP A 1 104 ? -11.997 -4.972 10.885 1.00 93.19 104 ASP A N 1
ATOM 791 C CA . ASP A 1 104 ? -12.251 -6.359 11.291 1.00 93.19 104 ASP A CA 1
ATOM 792 C C . ASP A 1 104 ? -12.307 -6.464 12.827 1.00 93.19 104 ASP A C 1
ATOM 794 O O . ASP A 1 104 ? -11.306 -6.673 13.521 1.00 93.19 104 ASP A O 1
ATOM 798 N N . GLU A 1 105 ? -13.509 -6.282 13.373 1.00 89.94 105 GLU A N 1
ATOM 799 C CA . GLU A 1 105 ? -13.771 -6.312 14.815 1.00 89.94 105 GLU A CA 1
ATOM 800 C C . GLU A 1 105 ? -13.464 -7.675 15.452 1.00 89.94 105 GLU A C 1
ATOM 802 O O . GLU A 1 105 ? -13.105 -7.739 16.633 1.00 89.94 105 GLU A O 1
ATOM 807 N N . ALA A 1 106 ? -13.604 -8.775 14.703 1.00 92.25 106 ALA A N 1
ATOM 808 C CA . ALA A 1 106 ? -13.299 -10.106 15.213 1.00 92.25 106 ALA A CA 1
ATOM 809 C C . ALA A 1 106 ? -11.790 -10.273 15.389 1.00 92.25 106 ALA A C 1
ATOM 811 O O . ALA A 1 106 ? -11.330 -10.606 16.485 1.00 92.25 106 ALA A O 1
ATOM 812 N N . PHE A 1 107 ? -11.019 -9.929 14.356 1.00 93.00 107 PHE A N 1
ATOM 813 C CA . PHE A 1 107 ? -9.565 -9.950 14.418 1.00 93.00 107 PHE A CA 1
ATOM 814 C C . PHE A 1 107 ? -9.035 -9.041 15.529 1.00 93.00 107 PHE A C 1
ATOM 816 O O . PHE A 1 107 ? -8.219 -9.475 16.344 1.00 93.00 107 PHE A O 1
ATOM 823 N N . VAL A 1 108 ? -9.525 -7.799 15.619 1.00 91.12 108 VAL A N 1
ATOM 824 C CA . VAL A 1 108 ? -9.095 -6.854 16.660 1.00 91.12 108 VAL A CA 1
ATOM 825 C C . VAL A 1 108 ? -9.367 -7.417 18.055 1.00 91.12 108 VAL A C 1
ATOM 827 O O . VAL A 1 108 ? -8.474 -7.398 18.903 1.00 91.12 108 VAL A O 1
ATOM 830 N N . ARG A 1 109 ? -10.563 -7.957 18.309 1.00 89.19 109 ARG A N 1
ATOM 831 C CA . ARG A 1 109 ? -10.925 -8.521 19.619 1.00 89.19 109 ARG A CA 1
ATOM 832 C C . ARG A 1 109 ? -10.070 -9.730 20.001 1.00 89.19 109 ARG A C 1
ATOM 834 O O . ARG A 1 109 ? -9.747 -9.890 21.173 1.00 89.19 109 ARG A O 1
ATOM 841 N N . GLU A 1 110 ? -9.730 -10.578 19.037 1.00 93.75 110 GLU A N 1
ATOM 842 C CA . GLU A 1 110 ? -9.103 -11.879 19.298 1.00 93.75 110 GLU A CA 1
ATOM 843 C C . GLU A 1 110 ? -7.574 -11.845 19.225 1.00 93.75 110 GLU A C 1
ATOM 845 O O . GLU A 1 110 ? -6.911 -12.690 19.827 1.00 93.75 110 GLU A O 1
ATOM 850 N N . ARG A 1 111 ? -6.998 -10.889 18.486 1.00 92.94 111 ARG A N 1
ATOM 851 C CA . ARG A 1 111 ? -5.565 -10.857 18.148 1.00 92.94 111 ARG A CA 1
ATOM 852 C C . ARG A 1 111 ? -4.836 -9.592 18.597 1.00 92.94 111 ARG A C 1
ATOM 854 O O . ARG A 1 111 ? -3.631 -9.496 18.373 1.00 92.94 111 ARG A O 1
ATOM 861 N N . THR A 1 112 ? -5.513 -8.641 19.246 1.00 90.12 112 THR A N 1
ATOM 862 C CA . THR A 1 112 ? -4.882 -7.411 19.758 1.00 90.12 112 THR A CA 1
ATOM 863 C C . THR A 1 112 ? -5.118 -7.214 21.256 1.00 90.12 112 THR A C 1
ATOM 865 O O . THR A 1 112 ? -6.101 -7.687 21.821 1.00 90.12 112 THR A O 1
ATOM 868 N N . ILE A 1 113 ? -4.203 -6.499 21.914 1.00 87.25 113 ILE A N 1
ATOM 869 C CA . ILE A 1 113 ? -4.303 -6.116 23.329 1.00 87.25 113 ILE A CA 1
ATOM 870 C C . ILE A 1 113 ? -4.499 -4.597 23.392 1.00 87.25 113 ILE A C 1
ATOM 872 O O . ILE A 1 113 ? -3.855 -3.859 22.651 1.00 87.25 113 ILE A O 1
ATOM 876 N N . GLY A 1 114 ? -5.365 -4.110 24.288 1.00 73.69 114 GLY A N 1
ATOM 877 C CA . GLY A 1 114 ? -5.580 -2.668 24.488 1.00 73.69 114 GLY A CA 1
ATOM 878 C C . GLY A 1 114 ? -6.632 -2.021 23.575 1.00 73.69 114 GLY A C 1
ATOM 879 O O . GLY A 1 114 ? -6.740 -0.796 23.543 1.00 73.69 114 GLY A O 1
ATOM 880 N N . SER A 1 115 ? -7.460 -2.820 22.895 1.00 62.38 115 SER A N 1
ATOM 881 C CA . SER A 1 115 ? -8.526 -2.377 21.975 1.00 62.38 115 SER A CA 1
ATOM 882 C C . SER A 1 115 ? -9.621 -1.491 22.605 1.00 62.38 115 SER A C 1
ATOM 884 O O . SER A 1 115 ? -10.398 -0.866 21.884 1.00 62.38 115 SER A O 1
ATOM 886 N N . GLY A 1 116 ? -9.662 -1.370 23.939 1.00 59.44 116 GLY A N 1
ATOM 887 C CA . GLY A 1 116 ? -10.576 -0.482 24.669 1.00 59.44 116 GLY A CA 1
ATOM 888 C C . GLY A 1 116 ? -10.254 1.019 24.572 1.00 59.44 116 GLY A C 1
ATOM 889 O O . GLY A 1 116 ? -11.104 1.834 24.913 1.00 59.44 116 GLY A O 1
ATOM 890 N N . LYS A 1 117 ? -9.058 1.407 24.096 1.00 57.97 117 LYS A N 1
ATOM 891 C CA . LYS A 1 117 ? -8.644 2.814 23.890 1.00 57.97 117 LYS A CA 1
ATOM 892 C C . LYS A 1 117 ? -8.652 3.222 22.410 1.00 57.97 117 LYS A C 1
ATOM 894 O O . LYS A 1 117 ? -7.732 3.892 21.945 1.00 57.97 117 LYS A O 1
ATOM 899 N N . ARG A 1 118 ? -9.665 2.813 21.643 1.00 61.12 118 ARG A N 1
ATOM 900 C CA . ARG A 1 118 ? -9.839 3.363 20.292 1.00 61.12 118 ARG A CA 1
ATOM 901 C C . ARG A 1 118 ? -10.221 4.845 20.389 1.00 61.12 118 ARG A C 1
ATOM 903 O O . ARG A 1 118 ? -11.016 5.189 21.268 1.00 61.12 118 ARG A O 1
ATOM 910 N N . PRO A 1 119 ? -9.682 5.724 19.524 1.00 55.84 119 PRO A N 1
ATOM 911 C CA . PRO A 1 119 ? -10.233 7.062 19.367 1.00 55.84 119 PRO A CA 1
ATOM 912 C C . PRO A 1 119 ? -11.729 6.901 19.100 1.00 55.84 119 PRO A C 1
ATOM 914 O O . PRO A 1 119 ? -12.116 6.170 18.187 1.00 55.84 119 PRO A O 1
ATOM 917 N N . SER A 1 120 ? -12.586 7.499 19.928 1.00 51.22 120 SER A N 1
ATOM 918 C CA . SER A 1 120 ? -14.010 7.488 19.607 1.00 51.22 120 SER A CA 1
ATOM 919 C C . SER A 1 120 ? -14.189 8.258 18.299 1.00 51.22 120 SER A C 1
ATOM 921 O O . SER A 1 120 ? -13.484 9.247 18.072 1.00 51.22 120 SER A O 1
ATOM 923 N N . ALA A 1 121 ? -15.142 7.854 17.455 1.00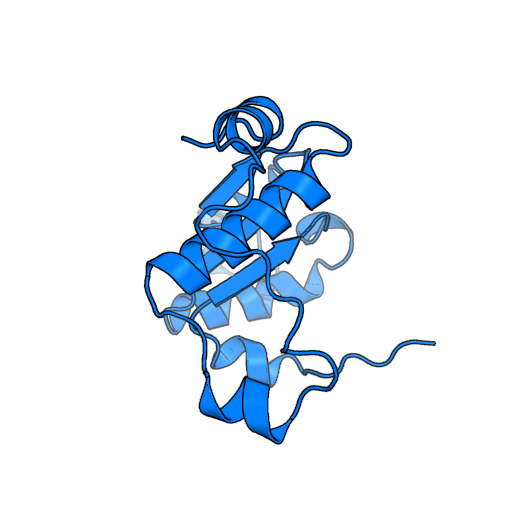 53.25 121 ALA A N 1
ATOM 924 C CA . ALA A 1 121 ? -15.475 8.576 16.218 1.00 53.25 121 ALA A CA 1
ATOM 925 C C . ALA A 1 121 ? -15.813 10.068 16.458 1.00 53.25 121 ALA A C 1
ATOM 927 O O . ALA A 1 121 ? -15.845 10.867 15.531 1.00 53.25 121 ALA A O 1
ATOM 928 N N . ARG A 1 122 ? -16.048 10.456 17.722 1.00 47.88 122 ARG A N 1
ATOM 929 C CA . ARG A 1 122 ? -16.324 11.826 18.178 1.00 47.88 122 ARG A CA 1
ATOM 930 C C . ARG A 1 122 ? -15.168 12.490 18.938 1.00 47.88 122 ARG A C 1
ATOM 932 O O . ARG A 1 122 ? -15.348 13.595 19.440 1.00 47.88 122 ARG A O 1
ATOM 939 N N . SER A 1 123 ? -14.020 11.831 19.096 1.00 49.28 123 SER A N 1
ATOM 940 C CA . SER A 1 123 ? -12.858 12.436 19.755 1.00 49.28 123 SER A CA 1
ATOM 941 C C . SER A 1 123 ? -12.240 13.493 18.838 1.00 49.28 123 SER A C 1
ATOM 943 O O . SER A 1 123 ? -12.098 13.281 17.638 1.00 49.28 123 SER A O 1
ATOM 945 N N . SER A 1 124 ? -11.937 14.654 19.416 1.00 41.94 124 SER A N 1
ATOM 946 C CA . SER A 1 124 ? -11.682 15.950 18.774 1.00 41.94 124 SER A CA 1
ATOM 947 C C . SER A 1 124 ? -10.377 16.061 17.972 1.00 41.94 124 SER A C 1
ATOM 949 O O . SER A 1 124 ? -9.757 17.120 17.971 1.00 41.94 124 SER A O 1
ATOM 951 N N . CYS A 1 125 ? -9.921 14.994 17.315 1.00 48.09 125 CYS A N 1
ATOM 952 C CA . CYS A 1 125 ? -8.936 15.150 16.251 1.00 48.09 125 CYS A CA 1
ATOM 953 C C . CYS A 1 125 ? -9.679 15.784 15.072 1.00 48.09 125 CYS A C 1
ATOM 955 O O . CYS A 1 125 ? -10.396 15.109 14.325 1.00 48.09 125 CYS A O 1
ATOM 957 N N . ASP A 1 126 ? -9.623 17.114 15.032 1.00 47.66 126 ASP A N 1
ATOM 958 C CA . ASP A 1 126 ? -10.301 17.940 14.051 1.00 47.66 126 ASP A CA 1
ATOM 959 C C . ASP A 1 126 ? -9.908 17.460 12.656 1.00 47.66 126 ASP A C 1
ATOM 961 O O . ASP A 1 126 ? -8.730 17.421 12.307 1.00 47.66 126 ASP A O 1
ATOM 965 N N . VAL A 1 127 ? -10.905 17.137 11.828 1.00 49.91 127 VAL A N 1
ATOM 966 C CA . VAL A 1 127 ? -10.708 16.834 10.397 1.00 49.91 127 VAL A CA 1
ATOM 967 C C . VAL A 1 127 ? -9.868 17.933 9.732 1.00 49.91 127 VAL A C 1
ATOM 969 O O . VAL A 1 127 ? -9.081 17.652 8.840 1.00 49.91 127 VAL A O 1
ATOM 972 N N . ARG A 1 128 ? -9.965 19.168 10.244 1.00 45.53 128 ARG A N 1
ATOM 973 C CA . ARG A 1 128 ? -9.176 20.326 9.817 1.00 45.53 128 ARG A CA 1
ATOM 974 C C . ARG A 1 128 ? -7.676 20.151 10.052 1.00 45.53 128 ARG A C 1
ATOM 976 O O . ARG A 1 128 ? -6.919 20.487 9.164 1.00 45.53 128 ARG A O 1
ATOM 983 N N . GLU A 1 129 ? -7.233 19.565 11.164 1.00 49.50 129 GLU A N 1
ATOM 984 C CA . GLU A 1 129 ? -5.801 19.322 11.412 1.00 49.50 129 GLU A CA 1
ATOM 985 C C . GLU A 1 129 ? -5.240 18.261 10.449 1.00 49.50 129 GLU A C 1
ATOM 987 O O . GLU A 1 129 ? -4.131 18.408 9.942 1.00 49.50 129 GLU A O 1
ATOM 992 N N . ALA A 1 130 ? -6.025 17.225 10.128 1.00 47.81 130 ALA A N 1
ATOM 993 C CA . ALA A 1 130 ? -5.645 16.221 9.134 1.00 47.81 130 ALA A CA 1
ATOM 994 C C . ALA A 1 130 ? -5.633 16.792 7.703 1.00 47.81 130 ALA A C 1
ATOM 996 O O . ALA A 1 130 ? -4.697 16.502 6.959 1.00 47.81 130 ALA A O 1
ATOM 997 N N . SER A 1 131 ? -6.612 17.629 7.341 1.00 52.28 131 SER A N 1
ATOM 998 C CA . SER A 1 131 ? -6.694 18.328 6.047 1.00 52.28 131 SER A CA 1
ATOM 999 C C . SER A 1 131 ? -5.710 19.499 5.902 1.00 52.28 131 SER A C 1
ATOM 1001 O O . SER A 1 131 ? -5.366 19.864 4.785 1.00 52.28 131 SER A O 1
ATOM 1003 N N . ASP A 1 132 ? -5.236 20.092 7.000 1.00 54.72 132 ASP A N 1
ATOM 1004 C CA . ASP A 1 132 ? -4.205 21.139 6.980 1.00 54.72 132 ASP A CA 1
ATOM 1005 C C . ASP A 1 132 ? -2.794 20.517 6.963 1.00 54.72 132 ASP A C 1
ATOM 1007 O O . ASP A 1 132 ? -1.873 21.060 6.349 1.00 54.72 132 ASP A O 1
ATOM 1011 N N . ALA A 1 133 ? -2.613 19.344 7.588 1.00 54.28 133 ALA A N 1
ATOM 1012 C CA . ALA A 1 133 ? -1.357 18.587 7.573 1.00 54.28 133 ALA A CA 1
ATOM 1013 C C . ALA A 1 133 ? -1.139 17.777 6.280 1.00 54.28 133 ALA A C 1
ATOM 1015 O O . ALA A 1 133 ? -0.009 17.379 5.971 1.00 54.28 133 ALA A O 1
ATOM 1016 N N . THR A 1 134 ? -2.205 17.538 5.522 1.00 51.78 134 THR A N 1
ATOM 1017 C CA . THR A 1 134 ? -2.240 16.674 4.340 1.00 51.78 134 THR A CA 1
ATOM 1018 C C . THR A 1 134 ? -2.935 17.467 3.245 1.00 51.78 134 THR A C 1
ATOM 1020 O O . THR A 1 134 ? -4.065 17.876 3.447 1.00 51.78 134 THR A O 1
ATOM 1023 N N . SER A 1 135 ? -2.334 17.686 2.073 1.00 54.34 135 SER A N 1
ATOM 1024 C CA . SER A 1 135 ? -2.996 18.427 0.974 1.00 54.34 135 SER A CA 1
ATOM 1025 C C . SER A 1 135 ? -4.101 17.605 0.279 1.00 54.34 135 SER A C 1
ATOM 1027 O O . SER A 1 135 ? -4.249 17.651 -0.940 1.00 54.34 135 SER A O 1
ATOM 1029 N N . VAL A 1 136 ? -4.831 16.794 1.042 1.00 51.69 136 VAL A N 1
ATOM 1030 C CA . VAL A 1 136 ? -5.778 15.775 0.593 1.00 51.69 136 VAL A CA 1
ATOM 1031 C C . VAL A 1 136 ? -7.168 16.201 1.052 1.00 51.69 136 VAL A C 1
ATOM 1033 O O .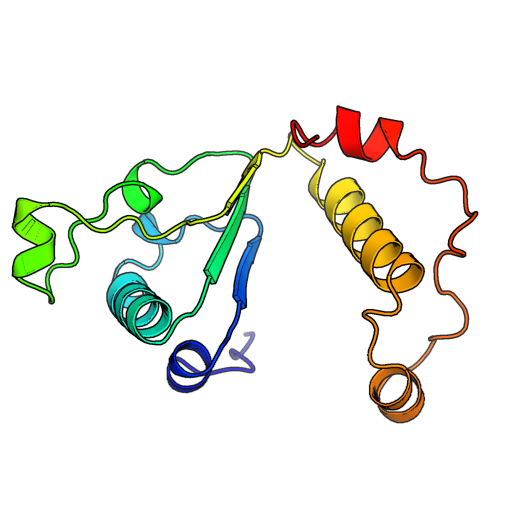 VAL A 1 136 ? -7.374 16.503 2.228 1.00 51.69 136 VAL A O 1
ATOM 1036 N N . SER A 1 137 ? -8.087 16.276 0.089 1.00 41.22 137 SER A N 1
ATOM 1037 C CA . SER A 1 137 ? -9.508 16.591 0.294 1.00 41.22 137 SER A CA 1
ATOM 1038 C C . SER A 1 137 ? -10.313 15.372 0.718 1.00 41.22 137 SER A C 1
ATOM 1040 O O . SER A 1 137 ? -9.960 14.258 0.270 1.00 41.22 137 SER A O 1
#

Secondary structure (DSSP, 8-state):
-PPPSS-HHHHTT-SEEEEES--HHHH-GGGHHHHHHHHHTT-EEEEEESS--HHHHSB--TT-TTHHHH-B---SEEEEBPTT-HHHHHHHHHHHHHHTT-S-HHHHHHH-S-GGGPPPTTS---HHHHHHHBS--

Sequence (137 aa):
YGASTCSYADWLHADLIVFLGSNVANNQPVVTKYLHHAKANGAQIAVVNTFREPGLERYWVPSIASSALNGTTIADHWFHLTTGGDRAFLVGVLRALVETEGVDEAFVRERTIGSGKRPSARSSCDVREASDATSVS

Foldseek 3Di:
DDDPPDDLVVLLVAQEDEAEADPCCPPPVVSLVSLQNSVVSNHAYAYAHQDDDPCQQFPQNVVDPVSVVGGDNRHPHYKHFDVVLSVLQVLVVQLVCVVVVVDPPVCCVPPHDPSVPRQPNPRPSPVVSNVVRIVDD